Protein AF-A0A0H4BFA1-F1 (afdb_monomer_lite)

Radius of gyration: 18.18 Å; chains: 1; bounding box: 59×26×48 Å

Secondary structure (DSSP, 8-state):
-HHHHHHHHHGGGTT-HHHHHHHHHHHHHHHTT-S-HHHHHHHHHHHHHHHHHHHH--SSPPPHHHHHHHHHHHHHHHSHHHHGGGT--S-S-HHHHHH--TTS-TTSSSSSSS-----

pLDDT: mean 82.59, std 17.57, range [35.28, 97.38]

Structure (mmCIF, N/CA/C/O backbone):
data_AF-A0A0H4BFA1-F1
#
_entry.id   AF-A0A0H4BFA1-F1
#
loop_
_atom_site.group_PDB
_atom_site.id
_atom_site.type_symbol
_atom_site.label_atom_id
_atom_site.label_alt_id
_atom_site.label_comp_id
_atom_site.label_asym_id
_atom_site.label_entity_id
_atom_site.label_seq_id
_atom_site.pdbx_PDB_ins_code
_atom_site.Cartn_x
_atom_site.Cartn_y
_atom_site.Cartn_z
_atom_site.occupancy
_atom_site.B_iso_or_equiv
_atom_site.auth_seq_id
_atom_site.auth_comp_id
_atom_site.auth_asym_id
_atom_site.auth_atom_id
_atom_site.pdbx_PDB_model_num
ATOM 1 N N . ILE A 1 1 ? 3.768 9.837 -11.954 1.00 81.06 1 ILE A N 1
ATOM 2 C CA . ILE A 1 1 ? 3.607 11.028 -11.074 1.00 81.06 1 ILE A CA 1
ATOM 3 C C . ILE A 1 1 ? 2.383 10.864 -10.180 1.00 81.06 1 ILE A C 1
ATOM 5 O O . ILE A 1 1 ? 2.562 10.861 -8.973 1.00 81.06 1 ILE A O 1
ATOM 9 N N . LEU A 1 2 ? 1.202 10.594 -10.747 1.00 85.94 2 LEU A N 1
ATOM 10 C CA . LEU A 1 2 ? -0.043 10.358 -9.998 1.00 85.94 2 LEU A CA 1
ATOM 11 C C . LEU A 1 2 ? 0.063 9.284 -8.899 1.00 85.94 2 LEU A C 1
ATOM 13 O O . LEU A 1 2 ? -0.354 9.536 -7.780 1.00 85.94 2 LEU A O 1
ATOM 17 N N . ALA A 1 3 ? 0.709 8.140 -9.157 1.00 84.62 3 ALA A N 1
ATOM 18 C CA . ALA A 1 3 ? 0.911 7.109 -8.126 1.00 84.62 3 ALA A CA 1
ATOM 19 C C . ALA A 1 3 ? 1.692 7.619 -6.895 1.00 84.62 3 ALA A C 1
ATOM 21 O O . ALA A 1 3 ? 1.370 7.273 -5.764 1.00 84.62 3 ALA A O 1
ATOM 22 N N . ARG A 1 4 ? 2.688 8.493 -7.103 1.00 86.38 4 ARG A N 1
ATOM 23 C CA . ARG A 1 4 ? 3.423 9.140 -6.003 1.00 86.38 4 ARG A CA 1
ATOM 24 C C . ARG A 1 4 ? 2.568 10.187 -5.297 1.00 86.38 4 ARG A C 1
ATOM 26 O O . ARG A 1 4 ? 2.674 10.326 -4.091 1.00 86.38 4 ARG A O 1
ATOM 33 N N . TYR A 1 5 ? 1.716 10.896 -6.033 1.00 87.19 5 TYR A N 1
ATOM 34 C CA . TYR A 1 5 ? 0.775 11.845 -5.444 1.00 87.19 5 TYR A CA 1
ATOM 35 C C . TYR A 1 5 ? -0.249 11.138 -4.545 1.00 87.19 5 TYR A C 1
ATOM 37 O O . TYR A 1 5 ? -0.426 11.544 -3.404 1.00 87.19 5 TYR A O 1
ATOM 45 N N . LEU A 1 6 ? -0.828 10.022 -5.003 1.00 84.94 6 LEU A N 1
ATOM 46 C CA . LEU A 1 6 ? -1.697 9.162 -4.190 1.00 84.94 6 LEU A CA 1
ATOM 47 C C . LEU A 1 6 ? -0.972 8.625 -2.952 1.00 84.94 6 LEU A C 1
ATOM 49 O O . LEU A 1 6 ? -1.520 8.675 -1.856 1.00 84.94 6 LEU A O 1
ATOM 53 N N . LEU A 1 7 ? 0.277 8.172 -3.104 1.00 86.69 7 LEU A N 1
ATOM 54 C CA . LEU A 1 7 ? 1.118 7.777 -1.973 1.00 86.69 7 LEU A CA 1
ATOM 55 C C . LEU A 1 7 ? 1.285 8.927 -0.966 1.00 86.69 7 LEU A C 1
ATOM 57 O O . LEU A 1 7 ? 1.083 8.719 0.226 1.00 86.69 7 LEU A O 1
ATOM 61 N N . MET A 1 8 ? 1.620 10.134 -1.424 1.00 88.75 8 MET A N 1
ATOM 62 C CA . MET A 1 8 ? 1.797 11.295 -0.543 1.00 88.75 8 MET A CA 1
ATOM 63 C C . MET A 1 8 ? 0.486 11.703 0.140 1.00 88.75 8 MET A C 1
ATOM 65 O O . MET A 1 8 ? 0.497 11.981 1.333 1.00 88.75 8 MET A O 1
ATOM 69 N N . LEU A 1 9 ? -0.643 11.673 -0.576 1.00 81.75 9 LEU A N 1
ATOM 70 C CA . LEU A 1 9 ? -1.967 11.936 -0.006 1.00 81.75 9 LEU A CA 1
ATOM 71 C C . LEU A 1 9 ? -2.414 10.860 0.987 1.00 81.75 9 LEU A C 1
ATOM 73 O O . LEU A 1 9 ? -3.132 11.157 1.929 1.00 81.75 9 LEU A O 1
ATOM 77 N N . SER A 1 10 ? -2.018 9.603 0.801 1.00 85.00 10 SER A N 1
ATOM 78 C CA . SER A 1 10 ? -2.401 8.532 1.731 1.00 85.00 10 SER A CA 1
ATOM 79 C C . SER A 1 10 ? -1.758 8.663 3.116 1.00 85.00 10 SER A C 1
ATOM 81 O O . SER A 1 10 ? -2.208 8.017 4.061 1.00 85.00 10 SER A O 1
ATOM 83 N N . PHE A 1 11 ? -0.724 9.497 3.256 1.00 83.75 11 PHE A N 1
ATOM 84 C CA . PHE A 1 11 ? -0.107 9.780 4.546 1.00 83.75 11 PHE A CA 1
ATOM 85 C C . PHE A 1 11 ? -1.113 10.451 5.494 1.00 83.75 11 PHE A C 1
ATOM 87 O O . PHE A 1 11 ? -1.894 11.301 5.072 1.00 83.75 11 PHE A O 1
ATOM 94 N N . ASN A 1 12 ? -1.105 10.067 6.775 1.00 80.69 12 ASN A N 1
ATOM 95 C CA . ASN A 1 12 ? -2.051 10.557 7.789 1.00 80.69 12 ASN A CA 1
ATOM 96 C C . ASN A 1 12 ? -3.539 10.434 7.398 1.00 80.69 12 ASN A C 1
ATOM 98 O O . ASN A 1 12 ? -4.364 11.218 7.863 1.00 80.69 12 ASN A O 1
ATOM 102 N N . ASN A 1 13 ? -3.897 9.443 6.573 1.00 81.38 13 ASN A N 1
ATOM 103 C CA . ASN A 1 13 ? -5.282 9.157 6.199 1.00 81.38 13 ASN A CA 1
ATOM 104 C C . ASN A 1 13 ? -6.003 10.300 5.438 1.00 81.38 13 ASN A C 1
ATOM 106 O O . ASN A 1 13 ? -7.231 10.374 5.474 1.00 81.38 13 ASN A O 1
ATOM 110 N N . CYS A 1 14 ? -5.305 11.172 4.689 1.00 73.12 14 CYS A N 1
ATOM 111 C CA . CYS A 1 14 ? -5.979 12.257 3.941 1.00 73.12 14 CYS A CA 1
ATOM 112 C C . CYS A 1 14 ? -6.870 11.765 2.781 1.00 73.12 14 CYS A C 1
ATOM 114 O O . CYS A 1 14 ? -7.577 12.563 2.171 1.00 73.12 14 CYS A O 1
ATOM 116 N N . LEU A 1 15 ? -6.853 10.465 2.474 1.00 80.94 15 LEU A N 1
ATOM 117 C CA . LEU A 1 15 ? -7.759 9.832 1.509 1.00 80.94 15 LEU A CA 1
ATOM 118 C C . LEU A 1 15 ? -9.079 9.362 2.133 1.00 80.94 15 LEU A C 1
ATOM 120 O O . LEU A 1 15 ? -9.911 8.808 1.419 1.00 80.94 15 LEU A O 1
ATOM 124 N N . ASP A 1 16 ? -9.261 9.541 3.445 1.00 84.25 16 ASP A N 1
ATOM 125 C CA . ASP A 1 16 ? -10.392 8.983 4.186 1.00 84.25 16 ASP A CA 1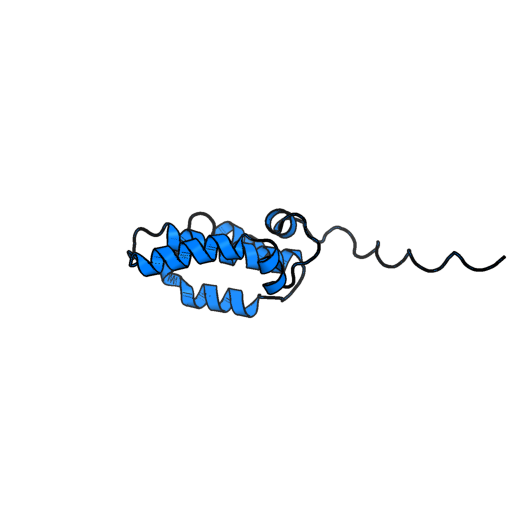
ATOM 126 C C . ASP A 1 16 ? -10.564 7.488 3.863 1.00 84.25 16 ASP A C 1
ATOM 128 O O . ASP A 1 16 ? -11.539 7.042 3.246 1.00 84.25 16 ASP A O 1
ATOM 132 N N . VAL A 1 17 ? -9.521 6.723 4.205 1.00 85.00 17 VAL A N 1
ATOM 133 C CA . VAL A 1 17 ? -9.311 5.342 3.758 1.00 85.00 17 VAL A CA 1
ATOM 134 C C . VAL A 1 17 ? -10.493 4.452 4.117 1.00 85.00 17 VAL A C 1
ATOM 136 O O . VAL A 1 17 ? -10.881 3.616 3.309 1.00 85.00 17 VAL A O 1
ATOM 139 N N . ALA A 1 18 ? -11.106 4.651 5.286 1.00 83.62 18 ALA A N 1
ATOM 140 C CA . ALA A 1 18 ? -12.259 3.867 5.713 1.00 83.62 18 ALA A CA 1
ATOM 141 C C . ALA A 1 18 ? -13.473 4.050 4.785 1.00 83.62 18 ALA A C 1
ATOM 143 O O . ALA A 1 18 ? -14.159 3.075 4.484 1.00 83.62 18 ALA A O 1
ATOM 144 N N . ARG A 1 19 ? -13.729 5.274 4.299 1.00 87.31 19 ARG A N 1
ATOM 145 C CA . ARG A 1 19 ? -14.859 5.554 3.396 1.00 87.31 19 ARG A CA 1
ATOM 146 C C . ARG A 1 19 ? -14.578 5.165 1.947 1.00 87.31 19 ARG A C 1
ATOM 148 O O . ARG A 1 19 ? -15.497 4.763 1.240 1.00 87.31 19 ARG A O 1
ATOM 155 N N . HIS A 1 20 ? -13.323 5.249 1.510 1.00 90.06 20 HIS A N 1
ATOM 156 C CA . HIS A 1 20 ? -12.933 4.997 0.117 1.00 90.06 20 HIS A CA 1
ATOM 157 C C . HIS A 1 20 ? -12.245 3.647 -0.109 1.00 90.06 20 HIS A C 1
ATOM 159 O O . HIS A 1 20 ? -11.726 3.406 -1.202 1.00 90.06 20 HIS A O 1
ATOM 165 N N . LEU A 1 21 ? -12.249 2.750 0.883 1.00 89.12 21 LEU A N 1
ATOM 166 C CA . LEU A 1 21 ? -11.517 1.483 0.832 1.00 89.12 21 LEU A CA 1
ATOM 167 C C . LEU A 1 21 ? -11.770 0.669 -0.452 1.00 89.12 21 LEU A C 1
ATOM 169 O O . LEU A 1 21 ? -10.785 0.217 -1.036 1.00 89.12 21 LEU A O 1
ATOM 173 N N . PRO A 1 22 ? -13.012 0.531 -0.968 1.00 91.62 22 PRO A N 1
ATOM 174 C CA . PRO A 1 22 ? -13.254 -0.204 -2.212 1.00 91.62 22 PRO A CA 1
ATOM 175 C C . PRO A 1 22 ? -12.531 0.400 -3.427 1.00 91.62 22 PRO A C 1
ATOM 177 O O . PRO A 1 22 ? -11.937 -0.327 -4.222 1.00 91.62 22 PRO A O 1
ATOM 180 N N . TYR A 1 23 ? -12.522 1.731 -3.552 1.00 91.75 23 TYR A N 1
ATOM 181 C CA . TYR A 1 23 ? -11.858 2.437 -4.654 1.00 91.75 23 TYR A CA 1
ATOM 182 C C . TYR A 1 23 ? -10.334 2.380 -4.539 1.00 91.75 23 TYR A C 1
ATOM 184 O O . TYR A 1 23 ? -9.630 2.203 -5.538 1.00 91.75 23 TYR A O 1
ATOM 192 N N . LEU A 1 24 ? -9.815 2.502 -3.315 1.00 91.62 24 LEU A N 1
ATOM 193 C CA . LEU A 1 24 ? -8.387 2.378 -3.037 1.00 91.62 24 LEU A CA 1
ATOM 194 C C . LEU A 1 24 ? -7.897 0.959 -3.321 1.00 91.62 24 LEU A C 1
ATOM 196 O O . LEU A 1 24 ? -6.870 0.790 -3.976 1.00 91.62 24 LEU A O 1
ATOM 200 N N . PHE A 1 25 ? -8.661 -0.053 -2.907 1.00 93.50 25 PHE A N 1
ATOM 201 C CA . PHE A 1 25 ? -8.362 -1.448 -3.200 1.00 93.50 25 PHE A CA 1
ATOM 202 C C . PHE A 1 25 ? -8.380 -1.717 -4.706 1.00 93.50 25 PHE A C 1
ATOM 204 O O . PHE A 1 25 ? -7.410 -2.251 -5.235 1.00 93.50 25 PHE A O 1
ATOM 211 N N . HIS A 1 26 ? -9.407 -1.249 -5.422 1.00 93.75 26 HIS A N 1
ATOM 212 C CA . HIS A 1 26 ? -9.470 -1.353 -6.882 1.00 93.75 26 HIS A CA 1
ATOM 213 C C . HIS A 1 26 ? -8.247 -0.718 -7.563 1.00 93.75 26 HIS A C 1
ATOM 215 O O . HIS A 1 26 ? -7.623 -1.326 -8.432 1.00 93.75 26 HIS A O 1
ATOM 221 N N . THR A 1 27 ? -7.854 0.478 -7.117 1.00 92.94 27 THR A N 1
ATOM 222 C CA . THR A 1 27 ? -6.665 1.179 -7.621 1.00 92.94 27 THR A CA 1
ATOM 223 C C . THR A 1 27 ? -5.391 0.370 -7.377 1.00 92.94 27 THR A C 1
ATOM 225 O O . THR A 1 27 ? -4.564 0.234 -8.278 1.00 92.94 27 THR A O 1
ATOM 228 N N . VAL A 1 28 ? -5.227 -0.198 -6.179 1.00 94.88 28 VAL A N 1
ATOM 229 C CA . VAL A 1 28 ? -4.080 -1.050 -5.838 1.00 94.88 28 VAL A CA 1
ATOM 230 C C . VAL A 1 28 ? -4.047 -2.294 -6.717 1.00 94.88 28 VAL A C 1
ATOM 232 O O . VAL A 1 28 ? -3.005 -2.574 -7.303 1.00 94.88 28 VAL A O 1
ATOM 235 N N . THR A 1 29 ? -5.159 -3.018 -6.851 1.00 93.44 29 THR A N 1
ATOM 236 C CA . THR A 1 29 ? -5.234 -4.235 -7.671 1.00 93.44 29 THR A CA 1
ATOM 237 C C . THR A 1 29 ? -4.934 -3.946 -9.138 1.00 93.44 29 THR A C 1
ATOM 239 O O . THR A 1 29 ? -4.242 -4.726 -9.781 1.00 93.44 29 THR A O 1
ATOM 242 N N . PHE A 1 30 ? -5.387 -2.809 -9.666 1.00 92.56 30 PHE A N 1
ATOM 243 C CA . PHE A 1 30 ? -5.075 -2.397 -11.033 1.00 92.56 30 PHE A CA 1
ATOM 244 C C . PHE A 1 30 ? -3.587 -2.046 -11.224 1.00 92.56 30 PHE A C 1
ATOM 246 O O . PHE A 1 30 ? -2.986 -2.334 -12.262 1.00 92.56 30 PHE A O 1
ATOM 253 N N . LEU A 1 31 ? -2.969 -1.419 -10.219 1.00 92.50 31 LEU A N 1
ATOM 254 C CA . LEU A 1 31 ? -1.584 -0.945 -10.288 1.00 92.50 31 LEU A CA 1
ATOM 255 C C . LEU A 1 31 ? -0.545 -1.965 -9.809 1.00 92.50 31 LEU A C 1
ATOM 257 O O . LEU A 1 31 ? 0.653 -1.736 -10.008 1.00 92.50 31 LEU A O 1
ATOM 261 N N . VAL A 1 32 ? -0.953 -3.059 -9.161 1.00 92.19 32 VAL A N 1
ATOM 262 C CA . VAL A 1 32 ? -0.024 -4.078 -8.663 1.00 92.19 32 VAL A CA 1
ATOM 263 C C . VAL A 1 32 ? 0.759 -4.666 -9.836 1.00 92.19 32 VAL A C 1
ATOM 265 O O . VAL A 1 32 ? 0.205 -4.947 -10.893 1.00 92.19 32 VAL A O 1
ATOM 268 N N . CYS A 1 33 ? 2.079 -4.783 -9.687 1.00 87.25 33 CYS A N 1
ATOM 269 C CA . CYS A 1 33 ? 3.003 -5.250 -10.731 1.00 87.25 33 CYS A CA 1
ATOM 270 C C . CYS A 1 33 ? 3.059 -4.421 -12.037 1.00 87.25 33 CYS A C 1
ATOM 272 O O . CYS A 1 33 ? 3.900 -4.704 -12.891 1.00 87.25 33 CYS A O 1
ATOM 274 N N . SER A 1 34 ? 2.265 -3.358 -12.173 1.00 88.50 34 SER A N 1
ATOM 275 C CA . SER A 1 34 ? 2.165 -2.545 -13.388 1.00 88.50 34 SER A CA 1
ATOM 276 C C . SER A 1 34 ? 3.132 -1.353 -13.396 1.00 88.50 34 SER A C 1
ATOM 278 O O . SER A 1 34 ? 3.438 -0.744 -12.368 1.00 88.50 34 SER A O 1
ATOM 280 N N . GLY A 1 35 ? 3.599 -0.968 -14.587 1.00 89.69 35 GLY A N 1
ATOM 281 C CA . GLY A 1 35 ? 4.426 0.227 -14.789 1.00 89.69 35 GLY A CA 1
ATOM 282 C C . GLY A 1 35 ? 5.884 0.086 -14.333 1.00 89.69 35 GLY A C 1
ATOM 283 O O . GLY A 1 35 ? 6.431 -1.012 -14.229 1.00 89.69 35 GLY A O 1
ATOM 284 N N . SER A 1 36 ? 6.554 1.221 -14.100 1.00 91.94 36 SER A N 1
ATOM 285 C CA . SER A 1 36 ? 7.975 1.259 -13.722 1.00 91.94 36 SER A CA 1
ATOM 286 C C . SER A 1 36 ? 8.217 0.783 -12.285 1.00 91.94 36 SER A C 1
ATOM 288 O O . SER A 1 36 ? 7.311 0.775 -11.455 1.00 91.94 36 SER A O 1
ATOM 290 N N . LEU A 1 37 ? 9.467 0.451 -11.944 1.00 91.12 37 LEU A N 1
ATOM 291 C CA . LEU A 1 37 ? 9.829 0.050 -10.577 1.00 91.12 37 LEU A CA 1
ATOM 292 C C . LEU A 1 37 ? 9.440 1.110 -9.526 1.00 91.12 37 LEU A C 1
ATOM 294 O O . LEU A 1 37 ? 8.982 0.757 -8.445 1.00 91.12 37 LEU A O 1
ATOM 298 N N . SER A 1 38 ? 9.573 2.401 -9.857 1.00 91.44 38 SER A N 1
ATOM 299 C CA . SER A 1 38 ? 9.137 3.508 -8.991 1.00 91.44 38 SER A CA 1
ATOM 300 C C . SER A 1 38 ? 7.614 3.531 -8.815 1.00 91.44 38 SER A C 1
ATOM 302 O O . SER A 1 38 ? 7.140 3.749 -7.701 1.00 91.44 38 SER A O 1
ATOM 304 N N . MET A 1 39 ? 6.836 3.251 -9.870 1.00 92.88 39 MET A N 1
ATOM 305 C CA . MET A 1 39 ? 5.376 3.133 -9.755 1.00 92.88 39 MET A CA 1
ATOM 306 C C . MET A 1 39 ? 4.989 1.974 -8.844 1.00 92.88 39 MET A C 1
ATOM 308 O O . MET A 1 39 ? 4.235 2.187 -7.903 1.00 92.88 39 MET A O 1
ATOM 312 N N . ARG A 1 40 ? 5.574 0.792 -9.051 1.00 94.44 40 ARG A N 1
ATOM 313 C CA . ARG A 1 40 ? 5.313 -0.392 -8.220 1.00 94.44 40 ARG A CA 1
ATOM 314 C C . ARG A 1 40 ? 5.680 -0.166 -6.755 1.00 94.44 40 ARG A C 1
ATOM 316 O O . ARG A 1 40 ? 4.900 -0.495 -5.869 1.00 94.44 40 ARG A O 1
ATOM 323 N N . ALA A 1 41 ? 6.822 0.473 -6.501 1.00 94.19 41 ALA A N 1
ATOM 324 C CA . ALA A 1 41 ? 7.228 0.888 -5.161 1.00 94.19 41 ALA A CA 1
ATOM 325 C C . ALA A 1 41 ? 6.279 1.924 -4.542 1.00 94.19 41 ALA A C 1
ATOM 327 O O . ALA A 1 41 ? 6.030 1.884 -3.340 1.00 94.19 41 ALA A O 1
ATOM 328 N N . SER A 1 42 ? 5.706 2.816 -5.355 1.00 94.88 42 SER A N 1
ATOM 329 C CA . SER A 1 42 ? 4.685 3.760 -4.890 1.00 94.88 42 SER A CA 1
ATOM 330 C C . SER A 1 42 ? 3.382 3.048 -4.525 1.00 94.88 42 SER A C 1
ATOM 332 O O . SER A 1 42 ? 2.793 3.363 -3.498 1.00 94.88 42 SER A O 1
ATOM 334 N N . THR A 1 43 ? 2.958 2.062 -5.322 1.00 95.62 43 THR A N 1
ATOM 335 C CA . THR A 1 43 ? 1.781 1.228 -5.039 1.00 95.62 43 THR A CA 1
ATOM 336 C C . THR A 1 43 ? 1.965 0.412 -3.759 1.00 95.62 43 THR A C 1
ATOM 338 O O . THR A 1 43 ? 1.055 0.358 -2.940 1.00 95.62 43 THR A O 1
ATOM 341 N N . HIS A 1 44 ? 3.149 -0.174 -3.543 1.00 95.81 44 HIS A N 1
ATOM 342 C CA . HIS A 1 44 ? 3.481 -0.857 -2.284 1.00 95.81 44 HIS A CA 1
ATOM 343 C C . HIS A 1 44 ? 3.380 0.093 -1.084 1.00 95.81 44 HIS A C 1
ATOM 345 O O . HIS A 1 44 ? 2.689 -0.216 -0.115 1.00 95.81 44 HIS A O 1
ATOM 351 N N . GLY A 1 45 ? 3.980 1.284 -1.176 1.00 95.12 45 GLY A N 1
ATOM 352 C CA . GLY A 1 45 ? 3.869 2.295 -0.123 1.00 95.12 45 GLY A CA 1
ATOM 353 C C . GLY A 1 45 ? 2.424 2.746 0.130 1.00 95.12 45 GLY A C 1
ATOM 354 O O . GLY A 1 45 ? 2.048 2.987 1.273 1.00 95.12 45 GLY A O 1
ATOM 355 N N . LEU A 1 46 ? 1.595 2.820 -0.917 1.00 95.19 46 LEU A N 1
ATOM 356 C CA . LEU A 1 46 ? 0.181 3.167 -0.793 1.00 95.19 46 LEU A CA 1
ATOM 357 C C . LEU A 1 46 ? -0.569 2.107 0.025 1.00 95.19 46 LEU A C 1
ATOM 359 O O . LEU A 1 46 ? -1.349 2.465 0.902 1.00 95.19 46 LEU A O 1
ATOM 363 N N . VAL A 1 47 ? -0.296 0.818 -0.204 1.00 95.81 47 VAL A N 1
ATOM 364 C CA . VAL A 1 47 ? -0.874 -0.283 0.588 1.00 95.81 47 VAL A CA 1
ATOM 365 C C . VAL A 1 47 ? -0.469 -0.185 2.056 1.00 95.81 47 VAL A C 1
ATOM 367 O O . VAL A 1 47 ? -1.334 -0.274 2.925 1.00 95.81 47 VAL A O 1
ATOM 370 N N . ILE A 1 48 ? 0.812 0.067 2.340 1.00 95.56 48 ILE A N 1
ATOM 371 C CA . ILE A 1 48 ? 1.295 0.283 3.713 1.00 95.56 48 ILE A CA 1
ATOM 372 C C . ILE A 1 48 ? 0.533 1.433 4.383 1.00 95.56 48 ILE A C 1
ATOM 374 O O . ILE A 1 48 ? 0.029 1.270 5.492 1.00 95.56 48 ILE A O 1
ATOM 378 N N . ASN A 1 49 ? 0.387 2.571 3.700 1.00 95.00 49 ASN A N 1
ATOM 379 C CA . ASN A 1 49 ? -0.310 3.735 4.246 1.00 95.00 49 ASN A CA 1
ATOM 380 C C . ASN A 1 49 ? -1.811 3.486 4.457 1.00 95.00 49 ASN A C 1
ATOM 382 O O . ASN A 1 49 ? -2.378 3.991 5.426 1.00 95.00 49 ASN A O 1
ATOM 386 N N . ILE A 1 50 ? -2.451 2.691 3.595 1.00 94.75 50 ILE A N 1
ATOM 387 C CA . ILE A 1 50 ? -3.842 2.249 3.764 1.00 94.75 50 ILE A CA 1
ATOM 388 C C . ILE A 1 50 ? -3.975 1.400 5.032 1.00 94.75 50 ILE A C 1
ATOM 390 O O . ILE A 1 50 ? -4.784 1.733 5.896 1.00 94.75 50 ILE A O 1
ATOM 394 N N . ILE A 1 51 ? -3.158 0.350 5.179 1.00 94.69 51 ILE A N 1
ATOM 395 C CA . ILE A 1 51 ? -3.201 -0.546 6.347 1.00 94.69 51 ILE A CA 1
ATOM 396 C C . ILE A 1 51 ? -2.911 0.243 7.626 1.00 94.69 51 ILE A C 1
ATOM 398 O O . ILE A 1 51 ? -3.651 0.134 8.600 1.00 94.69 51 ILE A O 1
ATOM 402 N N . HIS A 1 52 ? -1.880 1.088 7.612 1.00 93.88 52 HIS A N 1
ATOM 403 C CA . HIS A 1 52 ? -1.535 1.939 8.746 1.00 93.88 52 HIS A CA 1
ATOM 404 C C . HIS A 1 52 ? -2.686 2.880 9.122 1.00 93.88 52 HIS A C 1
ATOM 406 O O . HIS A 1 52 ? -3.043 2.985 10.294 1.00 93.88 52 HIS A O 1
ATOM 412 N N . SER A 1 53 ? -3.311 3.528 8.134 1.00 92.56 53 SER A N 1
ATOM 413 C CA . SER A 1 53 ? -4.470 4.392 8.375 1.00 92.56 53 SER A CA 1
ATOM 414 C C . SER A 1 53 ? -5.592 3.615 9.060 1.00 92.56 53 SER A C 1
ATOM 416 O O . SER A 1 53 ? -6.078 4.071 10.089 1.00 92.56 53 SER A O 1
ATOM 418 N N . LEU A 1 54 ? -5.916 2.407 8.582 1.00 91.38 54 LEU A N 1
ATOM 419 C CA . LEU A 1 54 ? -6.916 1.527 9.198 1.00 91.38 54 LEU A CA 1
ATOM 420 C C . LEU A 1 54 ? -6.532 1.086 10.623 1.00 91.38 54 LEU A C 1
ATOM 422 O O . LEU A 1 54 ? -7.402 1.041 11.489 1.00 91.38 54 LEU A O 1
ATOM 426 N N . CYS A 1 55 ? -5.250 0.819 10.899 1.00 90.31 55 CYS A N 1
ATOM 427 C CA . CYS A 1 55 ? -4.757 0.538 12.255 1.00 90.31 55 CYS A CA 1
ATOM 428 C C . CYS A 1 55 ? -4.960 1.722 13.211 1.00 90.31 55 CYS A C 1
ATOM 430 O O . CYS A 1 55 ? -5.221 1.520 14.394 1.00 90.31 55 CYS A O 1
ATOM 432 N N . THR A 1 56 ? -4.806 2.949 12.706 1.00 88.75 56 THR A N 1
ATOM 433 C CA . THR A 1 56 ? -4.910 4.193 13.491 1.00 88.75 56 THR A CA 1
ATOM 434 C C . THR A 1 56 ? -6.304 4.829 13.466 1.00 88.75 56 THR A C 1
ATOM 436 O O . THR A 1 56 ? -6.543 5.818 14.160 1.00 88.75 56 THR A O 1
ATOM 439 N N . CYS A 1 57 ? -7.242 4.273 12.692 1.00 83.12 57 CYS A N 1
ATOM 440 C CA . CYS A 1 57 ? -8.616 4.750 12.622 1.00 83.12 57 CYS A CA 1
ATOM 441 C C . CYS A 1 57 ? -9.291 4.624 13.988 1.00 83.12 57 CYS A C 1
ATOM 443 O O . CYS A 1 57 ? -9.473 3.535 14.526 1.00 83.12 57 CYS A O 1
ATOM 445 N N . THR A 1 58 ? -9.739 5.757 14.518 1.00 75.62 58 THR A N 1
ATOM 446 C CA . THR A 1 58 ? -10.589 5.801 15.714 1.00 75.62 58 THR A CA 1
ATOM 447 C C . THR A 1 58 ? -12.076 5.732 15.363 1.00 75.62 58 THR A C 1
ATOM 449 O O . THR A 1 58 ? -12.896 5.425 16.227 1.00 75.62 58 THR A O 1
ATOM 452 N N . LYS A 1 59 ? -12.437 6.010 14.099 1.00 75.88 59 LYS A N 1
ATOM 453 C CA . LYS A 1 59 ? -13.798 5.927 13.551 1.00 75.88 59 LYS A CA 1
ATOM 454 C C . LYS A 1 59 ? -13.748 5.487 12.076 1.00 75.88 59 LYS A C 1
ATOM 456 O O . LYS A 1 59 ? -13.080 6.167 11.296 1.00 75.88 59 LYS A O 1
ATOM 461 N N . PRO A 1 60 ? -14.463 4.420 11.671 1.00 76.12 60 PRO A N 1
ATOM 462 C CA . PRO A 1 60 ? -15.171 3.458 12.524 1.00 76.12 60 PRO A CA 1
ATOM 463 C C . PRO A 1 60 ? -14.199 2.689 13.436 1.00 76.12 60 PRO A C 1
ATOM 465 O O . PRO A 1 60 ? -13.025 2.537 13.106 1.00 76.12 60 PRO A O 1
ATOM 468 N N . SER A 1 61 ? -14.675 2.230 14.595 1.00 81.50 61 SER A N 1
ATOM 469 C CA . SER A 1 61 ? -13.883 1.373 15.481 1.00 81.50 61 SER A CA 1
ATOM 470 C C . SER A 1 61 ? -13.894 -0.062 14.957 1.00 81.50 61 SER A C 1
ATOM 472 O O . SER A 1 61 ? -14.960 -0.661 14.815 1.00 81.50 61 SER A O 1
ATOM 474 N N . PHE A 1 62 ? -12.719 -0.618 14.692 1.00 87.31 62 PHE A N 1
ATOM 475 C CA . PHE A 1 62 ? -12.568 -2.027 14.335 1.00 87.31 62 PHE A CA 1
ATOM 476 C C . PHE A 1 62 ? -12.574 -2.922 15.580 1.00 87.31 62 PHE A C 1
ATOM 478 O O . PHE A 1 62 ? -12.162 -2.486 16.655 1.00 87.31 62 PHE A O 1
ATOM 485 N N . SER A 1 63 ? -13.010 -4.178 15.431 1.00 92.25 63 SER A N 1
ATOM 486 C CA . SER A 1 63 ? -12.868 -5.184 16.490 1.00 92.25 63 SER A CA 1
ATOM 487 C C . SER A 1 63 ? -11.392 -5.457 16.796 1.00 92.25 63 SER A C 1
ATOM 489 O O . SER A 1 63 ? -10.530 -5.248 15.936 1.00 92.25 63 SER A O 1
ATOM 491 N N . GLU A 1 64 ? -11.091 -5.963 17.995 1.00 91.88 64 GLU A N 1
ATOM 492 C CA . GLU A 1 64 ? -9.716 -6.316 18.376 1.00 91.88 64 GLU A CA 1
ATOM 493 C C . GLU A 1 64 ? -9.083 -7.318 17.406 1.00 91.88 64 GLU A C 1
ATOM 495 O O . GLU A 1 64 ? -7.939 -7.131 16.995 1.00 91.88 64 GLU A O 1
ATOM 500 N N . ASP A 1 65 ? -9.844 -8.323 16.965 1.00 95.00 65 ASP A N 1
ATOM 501 C CA . ASP A 1 65 ? -9.387 -9.295 15.967 1.00 95.00 65 ASP A CA 1
ATOM 502 C C . ASP A 1 65 ? -9.024 -8.623 14.641 1.00 95.00 65 ASP A C 1
ATOM 504 O O . ASP A 1 65 ? -7.972 -8.895 14.061 1.00 95.00 65 ASP A O 1
ATOM 508 N N . THR A 1 66 ? -9.855 -7.684 14.181 1.00 93.31 66 THR A N 1
ATOM 509 C CA . THR A 1 66 ? -9.587 -6.941 12.944 1.00 93.31 66 THR A CA 1
ATOM 510 C C . THR A 1 66 ? -8.336 -6.082 13.095 1.00 93.31 66 THR A C 1
ATOM 512 O O . THR A 1 66 ? -7.463 -6.101 12.229 1.00 93.31 66 THR A O 1
ATOM 515 N N . GLN A 1 67 ? -8.197 -5.365 14.215 1.00 92.69 67 GLN A N 1
ATOM 516 C CA . GLN A 1 67 ? -6.991 -4.585 14.496 1.00 92.69 67 GLN A CA 1
ATOM 517 C C . GLN A 1 67 ? -5.744 -5.470 14.567 1.00 92.69 67 GLN A C 1
ATOM 519 O O . GLN A 1 67 ? -4.689 -5.078 14.071 1.00 92.69 67 GLN A O 1
ATOM 524 N N . ARG A 1 68 ? -5.852 -6.669 15.148 1.00 95.62 68 ARG A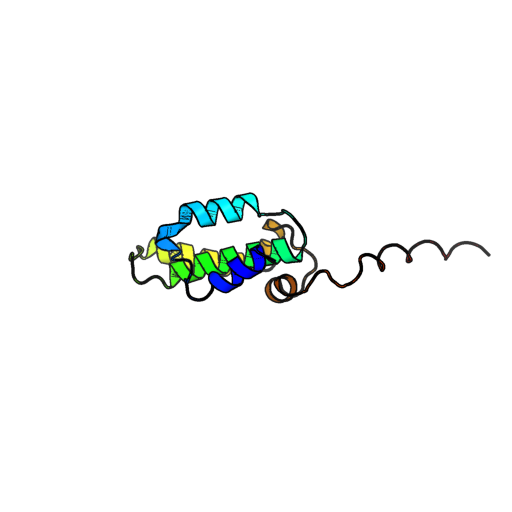 N 1
ATOM 525 C CA . ARG A 1 68 ? -4.760 -7.644 15.202 1.00 95.62 68 ARG A CA 1
ATOM 526 C C . ARG A 1 68 ? -4.332 -8.070 13.800 1.00 95.62 68 ARG A C 1
ATOM 528 O O . ARG A 1 68 ? -3.140 -8.038 13.508 1.00 95.62 68 ARG A O 1
ATOM 535 N N . VAL A 1 69 ? -5.281 -8.414 12.931 1.00 96.38 69 VAL A N 1
ATOM 536 C CA . VAL A 1 69 ? -5.000 -8.782 11.533 1.00 96.38 69 VAL A CA 1
ATOM 537 C C . VAL A 1 69 ? -4.353 -7.624 10.773 1.00 96.38 69 VAL A C 1
ATOM 539 O O . VAL A 1 69 ? -3.379 -7.840 10.054 1.00 96.38 69 VAL A O 1
ATOM 542 N N . LEU A 1 70 ? -4.835 -6.392 10.956 1.00 95.12 70 LEU A N 1
ATOM 543 C CA . LEU A 1 70 ? -4.258 -5.213 10.305 1.00 95.12 70 LEU A CA 1
ATOM 544 C C . LEU A 1 70 ? -2.810 -4.958 10.751 1.00 95.12 70 LEU A C 1
ATOM 546 O O . LEU A 1 70 ? -1.956 -4.697 9.907 1.00 95.12 70 LEU A O 1
ATOM 550 N N . ARG A 1 71 ? -2.505 -5.093 12.049 1.00 95.44 71 ARG A N 1
ATOM 551 C CA . ARG A 1 71 ? -1.132 -4.956 12.571 1.00 95.44 71 ARG A CA 1
ATOM 552 C C . ARG A 1 71 ? -0.205 -6.041 12.022 1.00 95.44 71 ARG A C 1
ATOM 554 O O . ARG A 1 71 ? 0.863 -5.712 11.523 1.00 95.44 71 ARG A O 1
ATOM 561 N N . LEU A 1 72 ? -0.649 -7.302 12.022 1.00 97.38 72 LEU A N 1
ATOM 562 C CA . LEU A 1 72 ? 0.111 -8.406 11.420 1.00 97.38 72 LEU A CA 1
ATOM 563 C C . LEU A 1 72 ? 0.360 -8.170 9.925 1.00 97.38 72 LEU A C 1
ATOM 565 O O . LEU A 1 72 ? 1.471 -8.370 9.447 1.00 97.38 72 LEU A O 1
ATOM 569 N N . SER A 1 73 ? -0.649 -7.680 9.202 1.00 96.56 73 SER A N 1
ATOM 570 C CA . SER A 1 73 ? -0.511 -7.330 7.785 1.00 96.56 73 SER A CA 1
ATOM 571 C C . SER A 1 73 ? 0.511 -6.206 7.587 1.00 96.56 73 SER A C 1
ATOM 573 O O . SER A 1 73 ? 1.328 -6.264 6.674 1.00 96.56 73 SER A O 1
ATOM 575 N N . LEU A 1 74 ? 0.508 -5.183 8.445 1.00 95.69 74 LEU A N 1
ATOM 576 C CA . LEU A 1 74 ? 1.473 -4.086 8.368 1.00 95.69 74 LEU A CA 1
ATOM 577 C C . LEU A 1 74 ? 2.914 -4.585 8.556 1.00 95.69 74 LEU A C 1
ATOM 579 O O . LEU A 1 74 ? 3.805 -4.196 7.792 1.00 95.69 74 LEU A O 1
ATOM 583 N N . ASP A 1 75 ? 3.126 -5.474 9.527 1.00 96.00 75 ASP A N 1
ATOM 584 C CA . ASP A 1 75 ? 4.425 -6.097 9.787 1.00 96.00 75 ASP A CA 1
ATOM 585 C C . ASP A 1 75 ? 4.872 -6.947 8.594 1.00 96.00 75 ASP A C 1
ATOM 587 O O . ASP A 1 75 ? 5.996 -6.813 8.109 1.00 96.00 75 ASP A O 1
ATOM 591 N N . GLU A 1 76 ? 3.972 -7.772 8.060 1.00 95.44 76 GLU A N 1
ATOM 592 C CA . GLU A 1 76 ? 4.237 -8.621 6.905 1.00 95.44 76 GLU A CA 1
ATOM 593 C C . GLU A 1 76 ? 4.629 -7.812 5.670 1.00 95.44 76 GLU A C 1
ATOM 595 O O . GLU A 1 76 ? 5.712 -8.017 5.118 1.00 95.44 76 GLU A O 1
ATOM 600 N N . PHE A 1 77 ? 3.807 -6.844 5.260 1.00 94.25 77 PHE A N 1
ATOM 601 C CA . PHE A 1 77 ? 4.070 -6.040 4.065 1.00 94.25 77 PHE A CA 1
ATOM 602 C C . PHE A 1 77 ? 5.324 -5.160 4.192 1.00 94.25 77 PHE A C 1
ATOM 604 O O . PHE A 1 77 ? 5.864 -4.717 3.171 1.00 94.25 77 PHE A O 1
ATOM 611 N N . SER A 1 78 ? 5.817 -4.931 5.412 1.00 92.94 78 SER A N 1
ATOM 612 C CA . SER A 1 78 ? 7.082 -4.235 5.666 1.00 92.94 78 SER A CA 1
ATOM 613 C C . SER A 1 78 ? 8.311 -5.118 5.413 1.00 92.94 78 SER A C 1
ATOM 615 O O . SER A 1 78 ? 9.396 -4.590 5.145 1.00 92.94 78 SER A O 1
ATOM 617 N N . LEU A 1 79 ? 8.161 -6.450 5.431 1.00 93.25 79 LEU A N 1
ATOM 618 C CA . LEU A 1 79 ? 9.257 -7.389 5.191 1.00 93.25 79 LEU A CA 1
ATOM 619 C C . LEU A 1 79 ? 9.691 -7.403 3.712 1.00 93.25 79 LEU A C 1
ATOM 621 O O . LEU A 1 79 ? 8.845 -7.437 2.813 1.00 93.25 79 LEU A O 1
ATOM 625 N N . PRO A 1 80 ? 11.003 -7.528 3.422 1.00 90.50 80 PRO A N 1
ATOM 626 C CA . PRO A 1 80 ? 11.516 -7.518 2.049 1.00 90.50 80 PRO A CA 1
ATOM 627 C C . PRO A 1 80 ? 10.903 -8.572 1.118 1.00 90.50 80 PRO A C 1
ATOM 629 O O . PRO A 1 80 ? 10.767 -8.331 -0.080 1.00 90.50 80 PRO A O 1
ATOM 632 N N . LYS A 1 81 ? 10.503 -9.737 1.649 1.00 91.94 81 LYS A N 1
ATOM 633 C CA . LYS A 1 81 ? 9.882 -10.810 0.854 1.00 91.94 81 LYS A CA 1
ATOM 634 C C . LYS A 1 81 ? 8.560 -10.375 0.208 1.00 91.94 81 LYS A C 1
ATOM 636 O O . LYS A 1 81 ? 8.257 -10.812 -0.897 1.00 91.94 81 LYS A O 1
ATOM 641 N N . PHE A 1 82 ? 7.817 -9.468 0.843 1.00 93.31 82 PHE A N 1
ATOM 642 C CA . PHE A 1 82 ? 6.542 -8.971 0.323 1.00 93.31 82 PHE A CA 1
ATOM 643 C C . PHE A 1 82 ? 6.714 -7.930 -0.785 1.00 93.31 82 PHE A C 1
ATOM 645 O O . PHE A 1 82 ? 5.793 -7.719 -1.569 1.00 93.31 82 PHE A O 1
ATOM 652 N N . TYR A 1 83 ? 7.905 -7.344 -0.950 1.00 93.75 83 TYR A N 1
ATOM 653 C CA . TYR A 1 83 ? 8.191 -6.454 -2.082 1.00 93.75 83 TYR A CA 1
ATOM 654 C C . TYR A 1 83 ? 8.074 -7.207 -3.419 1.00 93.75 83 TYR A C 1
ATOM 656 O O . TYR A 1 83 ? 7.658 -6.637 -4.432 1.00 93.75 83 TYR A O 1
ATOM 664 N N . LEU A 1 84 ? 8.366 -8.513 -3.412 1.00 92.81 84 LEU A N 1
ATOM 665 C CA . LEU A 1 84 ? 8.264 -9.376 -4.588 1.00 92.81 84 LEU A CA 1
ATOM 666 C C . LEU A 1 84 ? 6.825 -9.503 -5.102 1.00 92.81 84 LEU A C 1
ATOM 668 O O . LEU A 1 84 ? 6.642 -9.580 -6.314 1.00 92.81 84 LEU A O 1
ATOM 672 N N . LEU A 1 85 ? 5.815 -9.427 -4.223 1.00 92.69 85 LEU A N 1
ATOM 673 C CA . LEU A 1 85 ? 4.398 -9.442 -4.621 1.00 92.69 85 LEU A CA 1
ATOM 674 C C . LEU A 1 85 ? 4.014 -8.230 -5.478 1.00 92.69 85 LEU A C 1
ATOM 676 O O . LEU A 1 85 ? 3.045 -8.280 -6.225 1.00 92.69 85 LEU A O 1
ATOM 680 N N . PHE A 1 86 ? 4.795 -7.154 -5.396 1.00 93.69 86 PHE A N 1
ATOM 681 C CA . PHE A 1 86 ? 4.632 -5.948 -6.203 1.00 93.69 86 PHE A CA 1
ATOM 682 C C . PHE A 1 86 ? 5.611 -5.915 -7.384 1.00 93.69 86 PHE A C 1
ATOM 684 O O . PHE A 1 86 ? 5.770 -4.878 -8.023 1.00 93.69 86 PHE A O 1
ATOM 691 N N . GLY A 1 87 ? 6.331 -7.006 -7.670 1.00 92.19 87 GLY A N 1
ATOM 692 C CA . GLY A 1 87 ? 7.356 -7.037 -8.716 1.00 92.19 87 GLY A CA 1
ATOM 693 C C . GLY A 1 87 ? 8.541 -6.107 -8.422 1.00 92.19 87 GLY A C 1
ATOM 694 O O . GLY A 1 87 ? 9.163 -5.561 -9.344 1.00 92.19 87 GLY A O 1
ATOM 695 N N . ILE A 1 88 ? 8.826 -5.859 -7.141 1.00 92.81 88 ILE A N 1
ATOM 696 C CA . ILE A 1 88 ? 9.955 -5.052 -6.680 1.00 92.81 88 ILE A CA 1
ATOM 697 C C . ILE A 1 88 ? 11.052 -6.013 -6.226 1.00 92.81 88 ILE A C 1
ATOM 699 O O . ILE A 1 88 ? 10.917 -6.709 -5.225 1.00 92.81 88 ILE A O 1
ATOM 703 N N . SER A 1 89 ? 12.163 -6.040 -6.955 1.00 90.62 89 SER A N 1
ATOM 704 C CA . SER A 1 89 ? 13.313 -6.887 -6.641 1.0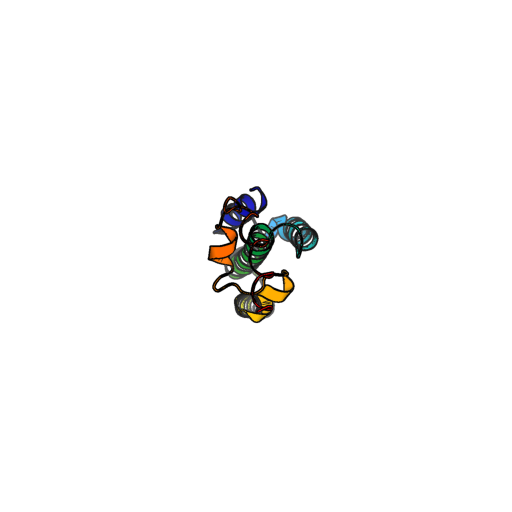0 90.62 89 SER A CA 1
ATOM 705 C C . SER A 1 89 ? 14.606 -6.079 -6.649 1.00 90.62 89 SER A C 1
ATOM 707 O O . SER A 1 89 ? 14.698 -5.031 -7.289 1.00 90.62 89 SER A O 1
ATOM 709 N N . LYS A 1 90 ? 15.619 -6.578 -5.928 1.00 84.62 90 LYS A N 1
ATOM 710 C CA . LYS A 1 90 ? 16.979 -6.009 -5.893 1.00 84.62 90 LYS A CA 1
ATOM 711 C C . LYS A 1 90 ? 17.030 -4.540 -5.433 1.00 84.62 90 LYS A C 1
ATOM 713 O O . LYS A 1 90 ? 17.840 -3.757 -5.927 1.00 84.62 90 LYS A O 1
ATOM 718 N N . VAL A 1 91 ? 16.181 -4.160 -4.474 1.00 84.81 91 VAL A N 1
ATOM 719 C CA . VAL A 1 91 ? 16.192 -2.824 -3.854 1.00 84.81 91 VAL A CA 1
ATOM 720 C C . VAL A 1 91 ? 16.515 -2.916 -2.369 1.00 84.81 91 VAL A C 1
ATOM 722 O O . VAL A 1 91 ? 16.069 -3.833 -1.690 1.00 84.81 91 VAL A O 1
ATOM 725 N N . LYS A 1 92 ? 17.264 -1.934 -1.855 1.00 82.62 92 LYS A N 1
ATOM 726 C CA . LYS A 1 92 ? 17.515 -1.798 -0.411 1.00 82.62 92 LYS A CA 1
ATOM 727 C C . LYS A 1 92 ? 16.296 -1.254 0.343 1.00 82.62 92 LYS A C 1
ATOM 729 O O . LYS A 1 92 ? 16.129 -1.539 1.517 1.00 82.62 92 LYS A O 1
ATOM 734 N N . SER A 1 93 ? 15.469 -0.445 -0.325 1.00 87.06 93 SER A N 1
ATOM 735 C CA . SER A 1 93 ? 14.276 0.171 0.260 1.00 87.06 93 SER A CA 1
ATOM 736 C C . SER A 1 93 ? 13.243 0.485 -0.822 1.00 87.06 93 SER A C 1
ATOM 738 O O . SER A 1 93 ? 13.552 1.169 -1.808 1.00 87.06 93 SER A O 1
ATOM 740 N N . ALA A 1 94 ? 12.012 0.006 -0.626 1.00 87.50 94 ALA A N 1
ATOM 741 C CA . ALA A 1 94 ? 10.872 0.345 -1.473 1.00 87.50 94 ALA A CA 1
ATOM 742 C C . ALA A 1 94 ? 10.556 1.848 -1.396 1.00 87.50 94 ALA A C 1
ATOM 744 O O . ALA A 1 94 ? 10.410 2.487 -2.435 1.00 87.50 94 ALA A O 1
ATOM 745 N N . ALA A 1 95 ? 10.589 2.446 -0.199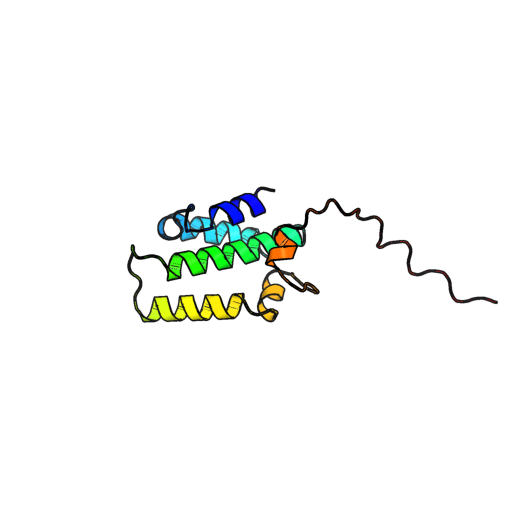 1.00 87.25 95 ALA A N 1
ATOM 746 C CA . ALA A 1 95 ? 10.333 3.875 -0.003 1.00 87.25 95 ALA A CA 1
ATOM 747 C C . ALA A 1 95 ? 11.293 4.755 -0.822 1.00 87.25 95 ALA A C 1
ATOM 749 O O . ALA A 1 95 ? 10.857 5.591 -1.610 1.00 87.25 95 ALA A O 1
ATOM 750 N N . VAL A 1 96 ? 12.605 4.506 -0.734 1.00 87.69 96 VAL A N 1
ATOM 751 C CA . VAL A 1 96 ? 13.601 5.242 -1.540 1.00 87.69 96 VAL A CA 1
ATOM 752 C C . VAL A 1 96 ? 13.349 5.048 -3.039 1.00 87.69 96 VAL A C 1
ATOM 754 O O . VAL A 1 96 ? 13.502 5.973 -3.836 1.00 87.69 96 VAL A O 1
ATOM 757 N N . THR A 1 97 ? 12.944 3.845 -3.436 1.00 89.94 97 THR A N 1
ATOM 758 C CA . THR A 1 97 ? 12.684 3.506 -4.838 1.00 89.94 97 THR A CA 1
ATOM 759 C C . THR A 1 97 ? 11.435 4.205 -5.378 1.00 89.94 97 THR A C 1
ATOM 761 O O . THR A 1 97 ? 11.439 4.627 -6.534 1.00 89.94 97 THR A O 1
ATOM 764 N N . ALA A 1 98 ? 10.405 4.406 -4.552 1.00 88.38 98 ALA A N 1
ATOM 765 C CA . ALA A 1 98 ? 9.207 5.152 -4.926 1.00 88.38 98 ALA A CA 1
ATOM 766 C C . ALA A 1 98 ? 9.552 6.596 -5.323 1.00 88.38 98 ALA A C 1
ATOM 768 O O . ALA A 1 98 ? 9.077 7.081 -6.348 1.00 88.38 98 ALA A O 1
ATOM 769 N N . PHE A 1 99 ? 10.442 7.263 -4.581 1.00 86.69 99 PHE A N 1
ATOM 770 C CA . PHE A 1 99 ? 10.819 8.657 -4.847 1.00 86.69 99 PHE A CA 1
ATOM 771 C C . PHE A 1 99 ? 11.942 8.835 -5.873 1.00 86.69 99 PHE A C 1
ATOM 773 O O . PHE A 1 99 ? 12.097 9.934 -6.412 1.00 86.69 99 PHE A O 1
ATOM 780 N N . ARG A 1 100 ? 12.684 7.774 -6.216 1.00 82.56 100 ARG A N 1
ATOM 781 C CA . ARG A 1 100 ? 13.660 7.817 -7.313 1.00 82.56 100 ARG A CA 1
ATOM 782 C C . ARG A 1 100 ? 12.948 8.088 -8.636 1.00 82.56 100 ARG A C 1
ATOM 784 O O . ARG A 1 100 ? 12.211 7.250 -9.144 1.00 82.56 100 ARG A O 1
ATOM 791 N N . SER A 1 101 ? 13.188 9.265 -9.209 1.00 62.41 101 SER A N 1
ATOM 792 C CA . SER A 1 101 ? 12.676 9.583 -10.540 1.00 62.41 101 SER A CA 1
ATOM 793 C C . SER A 1 101 ? 13.401 8.760 -11.610 1.00 62.41 101 SER A C 1
ATOM 795 O O . SER A 1 101 ? 14.622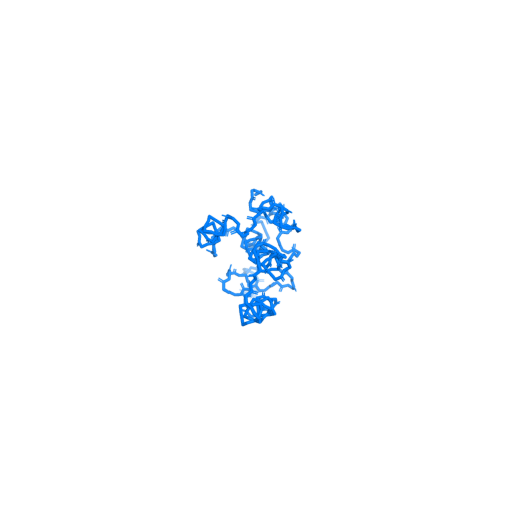 8.609 -11.554 1.00 62.41 101 SER A O 1
ATOM 797 N N . SER A 1 102 ? 12.669 8.282 -12.620 1.00 57.34 102 SER A N 1
ATOM 798 C CA . SER A 1 102 ? 13.205 7.544 -13.780 1.00 57.34 102 SER A CA 1
ATOM 799 C C . SER A 1 102 ? 14.128 8.368 -14.698 1.00 57.34 102 SER A C 1
ATOM 801 O O . SER A 1 102 ? 14.531 7.865 -15.738 1.00 57.34 102 SER A O 1
ATOM 803 N N . TYR A 1 103 ? 14.515 9.597 -14.332 1.00 49.38 103 TYR A N 1
ATOM 804 C CA . TYR A 1 103 ? 15.422 10.442 -15.128 1.00 49.38 103 TYR A CA 1
ATOM 805 C C . TYR A 1 103 ? 16.872 9.941 -15.194 1.00 49.38 103 TYR A C 1
ATOM 807 O O . TYR A 1 103 ? 17.6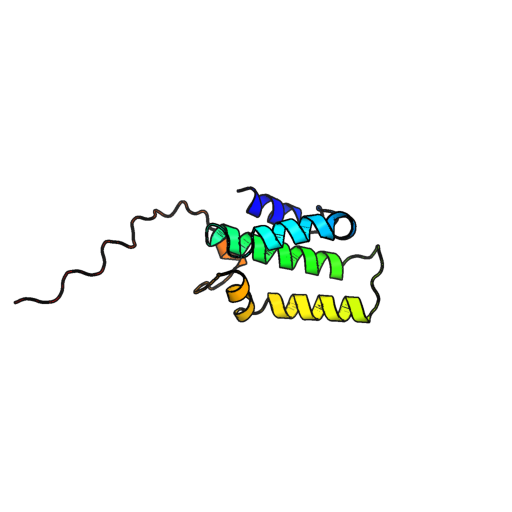96 10.550 -15.868 1.00 49.38 103 TYR A O 1
ATOM 815 N N . ARG A 1 104 ? 17.218 8.829 -14.535 1.00 49.94 104 ARG A N 1
ATOM 816 C CA . ARG A 1 104 ? 18.477 8.144 -14.841 1.00 49.94 104 ARG A CA 1
ATOM 817 C C . ARG A 1 104 ? 18.271 7.296 -16.088 1.00 49.94 104 ARG A C 1
ATOM 819 O O . ARG A 1 104 ? 17.753 6.188 -16.002 1.00 49.94 104 ARG A O 1
ATOM 826 N N . HIS A 1 105 ? 18.613 7.911 -17.220 1.00 43.69 105 HIS A N 1
ATOM 827 C CA . HIS A 1 105 ? 18.841 7.338 -18.543 1.00 43.69 105 HIS A CA 1
ATOM 828 C C . HIS A 1 105 ? 18.755 5.808 -18.615 1.00 43.69 105 HIS A C 1
ATOM 830 O O . HIS A 1 105 ? 19.552 5.091 -18.014 1.00 43.69 105 HIS A O 1
ATOM 836 N N . ALA A 1 106 ? 17.890 5.317 -19.500 1.00 46.03 106 ALA A N 1
ATOM 837 C CA . ALA A 1 106 ? 17.891 3.941 -19.995 1.00 46.03 106 ALA A CA 1
ATOM 838 C C . ALA A 1 106 ? 19.186 3.545 -20.755 1.00 46.03 106 ALA A C 1
ATOM 840 O O . ALA A 1 106 ? 19.200 2.522 -21.431 1.00 46.03 106 ALA A O 1
ATOM 841 N N . ASN A 1 107 ? 20.267 4.330 -20.662 1.00 41.16 107 ASN A N 1
ATOM 842 C CA . ASN A 1 107 ? 21.439 4.218 -21.529 1.00 41.16 107 ASN A CA 1
ATOM 843 C C . ASN A 1 107 ? 22.619 3.424 -20.937 1.00 41.16 107 ASN A C 1
ATOM 845 O O . ASN A 1 107 ? 23.604 3.216 -21.629 1.00 41.16 107 ASN A O 1
ATOM 849 N N . GLU A 1 108 ? 22.551 2.943 -19.691 1.00 44.81 108 GLU A N 1
ATOM 850 C CA . GLU A 1 108 ? 23.690 2.221 -19.081 1.00 44.81 108 GLU A CA 1
ATOM 851 C C . GLU A 1 108 ? 23.588 0.687 -19.123 1.00 44.81 108 GLU A C 1
ATOM 853 O O . GLU A 1 108 ? 24.455 0.000 -18.593 1.00 44.81 108 GLU A O 1
ATOM 858 N N . ARG A 1 109 ? 22.554 0.104 -19.747 1.00 46.69 109 ARG A N 1
ATOM 859 C CA . ARG A 1 109 ? 22.383 -1.367 -19.768 1.00 46.69 109 ARG A CA 1
ATOM 860 C C . ARG A 1 109 ? 22.771 -2.080 -21.064 1.00 46.69 109 ARG A C 1
ATOM 862 O O . ARG A 1 109 ? 22.669 -3.299 -21.094 1.00 46.69 109 ARG A O 1
ATOM 869 N N . TRP A 1 110 ? 23.250 -1.371 -22.087 1.00 39.28 110 TRP A N 1
ATOM 870 C CA . TRP A 1 110 ? 23.570 -1.979 -23.390 1.00 39.28 110 TRP A CA 1
ATOM 871 C C . TRP A 1 110 ? 25.058 -1.986 -23.779 1.00 39.28 110 TRP A C 1
ATOM 873 O O . TRP A 1 110 ? 25.396 -2.551 -24.810 1.00 39.28 110 TRP A O 1
ATOM 883 N N . TYR A 1 111 ? 25.967 -1.450 -22.955 1.00 37.28 111 TYR A N 1
ATOM 884 C CA . TYR A 1 111 ? 27.407 -1.378 -23.274 1.00 37.28 111 TYR A CA 1
ATOM 885 C C . TYR A 1 111 ? 28.289 -2.154 -22.285 1.00 37.28 111 TYR A C 1
ATOM 887 O O . TYR A 1 111 ? 29.259 -1.623 -21.754 1.00 37.28 111 TYR A O 1
ATOM 895 N N . GLY A 1 112 ? 27.944 -3.412 -21.996 1.00 39.00 112 GLY A N 1
ATOM 896 C CA . GLY A 1 112 ? 28.659 -4.189 -20.976 1.00 39.00 112 GLY A CA 1
ATOM 897 C C . GLY A 1 112 ? 29.132 -5.592 -21.345 1.00 39.00 112 GLY A C 1
ATOM 898 O O . GLY A 1 112 ? 29.793 -6.188 -20.505 1.00 39.00 112 GLY A O 1
ATOM 899 N N . ASN A 1 113 ? 28.814 -6.152 -22.521 1.00 41.09 113 ASN A N 1
ATOM 900 C CA . ASN A 1 113 ? 28.950 -7.609 -22.694 1.00 41.09 113 ASN A CA 1
ATOM 901 C C . ASN A 1 113 ? 29.637 -8.133 -23.968 1.00 41.09 113 ASN A C 1
ATOM 903 O O . ASN A 1 113 ? 29.404 -9.283 -24.309 1.00 41.09 113 ASN A O 1
ATOM 907 N N . GLU A 1 114 ? 30.495 -7.379 -24.666 1.00 40.94 114 GLU A N 1
ATOM 908 C CA . GLU A 1 114 ? 31.090 -7.916 -25.915 1.00 40.94 114 GLU A CA 1
ATOM 909 C C . GLU A 1 114 ? 32.596 -7.726 -26.138 1.00 40.94 114 GLU A C 1
ATOM 911 O O . GLU A 1 114 ? 33.044 -7.814 -27.276 1.00 40.94 114 GLU A O 1
ATOM 916 N N . ARG A 1 115 ? 33.443 -7.545 -25.114 1.00 44.62 115 ARG A N 1
ATOM 917 C CA . ARG A 1 115 ? 34.903 -7.631 -25.350 1.00 44.62 115 ARG A CA 1
ATOM 918 C C . ARG A 1 115 ? 35.668 -8.296 -24.224 1.00 44.62 115 ARG A C 1
ATOM 920 O O . ARG A 1 115 ? 36.189 -7.620 -23.346 1.00 44.62 115 ARG A O 1
ATOM 927 N N . SER A 1 116 ? 35.779 -9.617 -24.304 1.00 45.16 116 SER A N 1
ATOM 928 C CA . SER A 1 116 ? 36.953 -10.378 -23.857 1.00 45.16 116 SER A CA 1
ATOM 929 C C . SER A 1 116 ? 36.819 -11.809 -24.359 1.00 45.16 116 SER A C 1
ATOM 931 O O . SER A 1 116 ? 36.348 -12.647 -23.615 1.00 45.16 116 SER A O 1
ATOM 933 N N . PHE A 1 117 ? 37.157 -12.052 -25.628 1.00 41.25 117 PHE A N 1
ATOM 934 C CA . PHE A 1 117 ? 37.676 -13.328 -26.142 1.00 41.25 117 PHE A CA 1
ATOM 935 C C . PHE A 1 117 ? 38.139 -13.102 -27.586 1.00 41.25 117 PHE A C 1
ATOM 937 O O . PHE A 1 117 ? 37.314 -13.093 -28.496 1.00 41.25 117 PHE A O 1
ATOM 944 N N . SER A 1 118 ? 39.439 -12.858 -27.775 1.00 37.38 118 SER A N 1
ATOM 945 C CA . SER A 1 118 ? 40.255 -13.246 -28.943 1.00 37.38 118 SER A CA 1
ATOM 946 C C . SER A 1 118 ? 41.630 -12.581 -28.849 1.00 37.38 118 SER A C 1
ATOM 948 O O . SER A 1 118 ? 41.691 -11.356 -28.744 1.00 37.38 118 SER A O 1
ATOM 950 N N . GLY A 1 119 ? 42.692 -13.387 -28.951 1.00 35.28 119 GLY A N 1
ATOM 951 C CA . GLY A 1 119 ? 44.079 -12.951 -29.156 1.00 35.28 119 GLY A CA 1
ATOM 952 C C . GLY A 1 119 ? 44.994 -13.261 -27.991 1.00 35.28 119 GLY A C 1
ATOM 953 O O . GLY A 1 119 ? 45.258 -12.316 -27.222 1.00 35.28 119 GLY A O 1
#

Sequence (119 aa):
ILARYLLMLSFNNCLDVARHLPYLFHTVTFLVCSGSLSMRASTHGLVINIIHSLCTCTKPSFSEDTQRVLRLSLDEFSLPKFYLLFGISKVKSAAVTAFRSSYRHANERWYGNERSFSG

Foldseek 3Di:
DVLQVLLVCLALPVVVCVVCVVVLVVVLVVQQLDDDLLSLLSSLSNVLSSLVNVLVDPPPDDDPVVNVVSVVVNVVSLDPVVSVRRVHPDDPDSVVSNPDDPPPDPPPPPPDDPDDDDD

Organism: NCBI:txid166374